Protein AF-A0AAN1EZW8-F1 (afdb_monomer_lite)

pLDDT: mean 95.41, std 4.59, range [67.56, 98.5]

Sequence (125 aa):
MADMDILQALLGSTQSSTSDAKAKIRKLKEAKSKLEPQIEEYETLAHSLTSLKTSTSHSTFKGTRREKFDSNLQEMTSALKSEIAKHHDAIQSINTKIGQLEMQADSMDSQIGQLIEQIAKLATD

Radius of gyration: 27.47 Å; chains: 1; bounding box: 58×15×83 Å

Structure (mmCIF, N/CA/C/O backbone):
data_AF-A0AAN1EZW8-F1
#
_entry.id   AF-A0AAN1EZW8-F1
#
loop_
_atom_site.group_PDB
_atom_site.id
_atom_site.type_symbol
_atom_site.label_atom_id
_atom_site.label_alt_id
_atom_site.label_comp_id
_atom_site.label_asym_id
_atom_site.label_entity_id
_atom_site.label_seq_id
_atom_site.pdbx_PDB_ins_code
_atom_site.Cartn_x
_atom_site.Cartn_y
_atom_site.Cartn_z
_atom_site.occupancy
_atom_site.B_iso_or_equiv
_atom_site.auth_seq_id
_atom_site.auth_comp_id
_atom_site.auth_asym_id
_atom_site.auth_atom_id
_atom_site.pdbx_PDB_model_num
ATOM 1 N N . MET A 1 1 ? 18.609 0.983 -42.970 1.00 67.56 1 MET A N 1
ATOM 2 C CA . MET A 1 1 ? 17.561 1.973 -42.630 1.00 67.56 1 MET A CA 1
ATOM 3 C C . MET A 1 1 ? 16.427 1.329 -41.840 1.00 67.56 1 MET A C 1
ATOM 5 O O . MET A 1 1 ? 16.345 1.638 -40.665 1.00 67.56 1 MET A O 1
ATOM 9 N N . ALA A 1 2 ? 15.670 0.362 -42.383 1.00 79.75 2 ALA A N 1
ATOM 10 C CA . ALA A 1 2 ? 14.544 -0.265 -41.663 1.00 79.75 2 ALA A CA 1
ATOM 11 C C . ALA A 1 2 ? 14.892 -0.842 -40.268 1.00 79.75 2 ALA A C 1
ATOM 13 O O . ALA A 1 2 ? 14.160 -0.598 -39.315 1.00 79.75 2 ALA A O 1
ATOM 14 N N . ASP A 1 3 ? 16.026 -1.536 -40.114 1.00 87.56 3 ASP A N 1
ATOM 15 C CA . ASP A 1 3 ? 16.421 -2.122 -38.818 1.00 87.56 3 ASP A CA 1
ATOM 16 C C . ASP A 1 3 ? 16.779 -1.063 -37.761 1.00 87.56 3 ASP A C 1
ATOM 18 O O . ASP A 1 3 ? 16.478 -1.227 -36.579 1.00 87.56 3 ASP A O 1
ATOM 22 N N . MET A 1 4 ? 17.374 0.057 -38.186 1.00 91.81 4 MET A N 1
ATOM 23 C CA . MET A 1 4 ? 17.700 1.178 -37.301 1.00 91.81 4 MET A CA 1
ATOM 24 C C . MET A 1 4 ? 16.427 1.873 -36.809 1.00 91.81 4 MET A C 1
ATOM 26 O O . MET A 1 4 ? 16.307 2.158 -35.618 1.00 91.81 4 MET A O 1
ATOM 30 N N . ASP A 1 5 ? 15.459 2.079 -37.706 1.00 93.69 5 ASP A N 1
ATOM 31 C CA . ASP A 1 5 ? 14.168 2.689 -37.379 1.00 93.69 5 ASP A CA 1
ATOM 32 C C . ASP A 1 5 ? 13.371 1.811 -36.397 1.00 93.69 5 ASP A C 1
ATOM 34 O O . ASP A 1 5 ? 12.786 2.316 -35.436 1.00 93.69 5 ASP A O 1
ATOM 38 N N . ILE A 1 6 ? 13.399 0.483 -36.581 1.00 95.56 6 ILE A N 1
ATOM 39 C CA . ILE A 1 6 ? 12.761 -0.480 -35.668 1.00 95.56 6 ILE A CA 1
ATOM 40 C C . ILE A 1 6 ? 13.396 -0.415 -34.273 1.00 95.56 6 ILE A C 1
ATOM 42 O O . ILE A 1 6 ? 12.676 -0.346 -33.275 1.00 95.56 6 ILE A O 1
ATOM 46 N N . LEU A 1 7 ? 14.730 -0.411 -34.180 1.00 96.06 7 LEU A N 1
ATOM 47 C CA . LEU A 1 7 ? 15.428 -0.348 -32.891 1.00 96.06 7 LEU A CA 1
ATOM 48 C C . LEU A 1 7 ? 15.191 0.981 -32.164 1.00 96.06 7 LEU A C 1
ATOM 50 O O . LEU A 1 7 ? 14.996 0.982 -30.949 1.00 96.06 7 LEU A O 1
ATOM 54 N N . GLN A 1 8 ? 15.155 2.103 -32.887 1.00 95.88 8 GLN A N 1
ATOM 55 C CA . GLN A 1 8 ? 14.833 3.412 -32.311 1.00 95.88 8 GLN A CA 1
ATOM 56 C C . GLN A 1 8 ? 13.388 3.474 -31.803 1.00 95.88 8 GLN A C 1
ATOM 58 O O . GLN A 1 8 ? 13.143 3.977 -30.703 1.00 95.88 8 GLN A O 1
ATOM 63 N N . ALA A 1 9 ? 12.435 2.922 -32.559 1.00 97.19 9 ALA A N 1
ATOM 64 C CA . ALA A 1 9 ? 11.044 2.826 -32.125 1.00 97.19 9 ALA A CA 1
ATOM 65 C C . ALA A 1 9 ? 10.909 1.963 -30.860 1.00 97.19 9 ALA A C 1
ATOM 67 O O . ALA A 1 9 ? 10.232 2.356 -29.905 1.00 97.19 9 ALA A O 1
ATOM 68 N N . LEU A 1 10 ? 11.601 0.819 -30.819 1.00 97.12 10 LEU A N 1
ATOM 69 C CA . LEU A 1 10 ? 11.615 -0.057 -29.653 1.00 97.12 10 LEU A CA 1
ATOM 70 C C . LEU A 1 10 ? 12.220 0.653 -28.436 1.00 97.12 10 LEU A C 1
ATOM 72 O O . LEU A 1 10 ? 11.591 0.663 -27.380 1.00 97.12 10 LEU A O 1
ATOM 76 N N . LEU A 1 11 ? 13.366 1.324 -28.594 1.00 97.81 11 LEU A N 1
ATOM 77 C CA . LEU A 1 11 ? 14.007 2.116 -27.540 1.00 97.81 11 LEU A CA 1
ATOM 78 C C . LEU A 1 11 ? 13.046 3.159 -26.954 1.00 97.81 11 LEU A C 1
ATOM 80 O O . LEU A 1 11 ? 12.875 3.211 -25.734 1.00 97.81 11 LEU A O 1
ATOM 84 N N . GLY A 1 12 ? 12.374 3.934 -27.808 1.00 98.06 12 GLY A N 1
ATOM 85 C CA . GLY A 1 12 ? 11.399 4.932 -27.367 1.00 98.06 12 GLY A CA 1
ATOM 86 C C . GLY A 1 12 ? 10.223 4.313 -26.604 1.00 98.06 12 GLY A C 1
ATOM 87 O O . GLY A 1 12 ? 9.825 4.814 -25.550 1.00 98.06 12 GLY A O 1
ATOM 88 N N . SER A 1 13 ? 9.697 3.183 -27.085 1.00 97.62 13 SER A N 1
ATOM 89 C CA . SER A 1 13 ? 8.595 2.477 -26.419 1.00 97.62 13 SER A CA 1
ATOM 90 C C . SER A 1 13 ? 8.994 1.898 -25.051 1.00 97.62 13 SER A C 1
ATOM 92 O O . SER A 1 13 ? 8.224 1.994 -24.087 1.00 97.62 13 SER A O 1
ATOM 94 N N . THR A 1 14 ? 10.218 1.372 -24.928 1.00 97.44 14 THR A N 1
ATOM 95 C CA . THR A 1 14 ? 10.760 0.853 -23.667 1.00 97.44 14 THR A CA 1
ATOM 96 C C . THR A 1 14 ? 10.996 1.993 -22.680 1.00 97.44 14 THR A C 1
ATOM 98 O O . THR A 1 14 ? 10.565 1.896 -21.535 1.00 97.44 14 THR A O 1
ATOM 101 N N . GLN A 1 15 ? 11.567 3.119 -23.122 1.00 97.88 15 GLN A N 1
ATOM 102 C CA . GLN A 1 15 ? 11.739 4.319 -22.291 1.00 97.88 15 GLN A CA 1
ATOM 103 C C . GLN A 1 15 ? 10.405 4.855 -21.757 1.00 97.88 15 GLN A C 1
ATOM 105 O O . GLN A 1 15 ? 10.300 5.179 -20.570 1.00 97.88 15 GLN A O 1
ATOM 110 N N . SER A 1 16 ? 9.372 4.905 -22.605 1.00 97.88 16 SER A N 1
ATOM 111 C CA . SER A 1 16 ? 8.025 5.300 -22.183 1.00 97.88 16 SER A CA 1
ATOM 112 C C . SER A 1 16 ? 7.476 4.351 -21.116 1.00 97.88 16 SER A C 1
ATOM 114 O O . SER A 1 16 ? 7.015 4.797 -20.066 1.00 97.88 16 SER A O 1
ATOM 116 N N . SER A 1 17 ? 7.592 3.040 -21.340 1.00 96.81 17 SER A N 1
ATOM 117 C CA . SER A 1 17 ? 7.104 2.018 -20.406 1.00 96.81 17 SER A CA 1
ATOM 118 C C . SER A 1 17 ? 7.822 2.073 -19.051 1.00 96.81 17 SER A C 1
ATOM 120 O O . SER A 1 17 ? 7.178 1.978 -18.002 1.00 96.81 17 SER A O 1
ATOM 122 N N . THR A 1 18 ? 9.141 2.291 -19.050 1.00 97.31 18 THR A N 1
ATOM 123 C CA . THR A 1 18 ? 9.928 2.497 -17.826 1.00 97.31 18 THR A CA 1
ATOM 124 C C . THR A 1 18 ? 9.468 3.741 -17.068 1.00 97.31 18 THR A C 1
ATOM 126 O O . THR A 1 18 ? 9.312 3.705 -15.843 1.00 97.31 18 THR A O 1
ATOM 129 N N . SER A 1 19 ? 9.236 4.850 -17.776 1.00 97.44 19 SER A N 1
ATOM 130 C CA . SER A 1 19 ? 8.740 6.095 -17.178 1.00 97.44 19 SER A CA 1
ATOM 131 C C . SER A 1 19 ? 7.376 5.888 -16.510 1.00 97.44 19 SER A C 1
ATOM 133 O O . SER A 1 19 ? 7.179 6.282 -15.356 1.00 97.44 19 SER A O 1
ATOM 135 N N . ASP A 1 20 ? 6.468 5.171 -17.175 1.00 97.75 20 ASP A N 1
ATOM 136 C CA . ASP A 1 20 ? 5.150 4.834 -16.635 1.00 97.75 20 ASP A CA 1
ATOM 137 C C . ASP A 1 20 ? 5.238 3.959 -15.379 1.00 97.75 20 ASP A C 1
ATOM 139 O O . ASP A 1 20 ? 4.507 4.184 -14.407 1.00 97.75 20 ASP A O 1
ATOM 143 N N . ALA A 1 21 ? 6.139 2.971 -15.363 1.00 97.56 21 ALA A N 1
ATOM 144 C CA . ALA A 1 21 ? 6.393 2.150 -14.181 1.00 97.56 21 ALA A CA 1
ATOM 145 C C . ALA A 1 21 ? 6.888 3.012 -13.006 1.00 97.56 21 ALA A C 1
ATOM 147 O O . ALA A 1 21 ? 6.323 2.949 -11.909 1.00 97.56 21 ALA A O 1
ATOM 148 N N . LYS A 1 22 ? 7.862 3.899 -13.252 1.00 97.19 22 LYS A N 1
ATOM 149 C CA . LYS A 1 22 ? 8.393 4.848 -12.256 1.00 97.19 22 LYS A CA 1
ATOM 150 C C . LYS A 1 22 ? 7.308 5.805 -11.743 1.00 97.19 22 LYS A C 1
ATOM 152 O O . LYS A 1 22 ? 7.236 6.062 -10.540 1.00 97.19 22 LYS A O 1
ATOM 157 N N . ALA A 1 23 ? 6.413 6.282 -12.606 1.00 98.06 23 ALA A N 1
ATOM 158 C CA . ALA A 1 23 ? 5.284 7.125 -12.211 1.00 98.06 23 ALA A CA 1
ATOM 159 C C . ALA A 1 23 ? 4.267 6.376 -11.331 1.00 98.06 23 ALA A C 1
ATOM 161 O O . ALA A 1 23 ? 3.794 6.918 -10.329 1.00 98.06 23 ALA A O 1
ATOM 162 N N . LYS A 1 24 ? 3.954 5.115 -11.658 1.00 98.19 24 LYS A N 1
ATOM 163 C CA . LYS A 1 24 ? 3.086 4.258 -10.831 1.00 98.19 24 LYS A CA 1
ATOM 164 C C . LYS A 1 24 ? 3.696 4.002 -9.453 1.00 98.19 24 LYS A C 1
ATOM 166 O O . LYS A 1 24 ? 2.981 4.110 -8.460 1.00 98.19 24 LYS A O 1
ATOM 171 N N . ILE A 1 25 ? 5.005 3.742 -9.378 1.00 98.44 25 ILE A N 1
ATOM 172 C CA . ILE A 1 25 ? 5.726 3.587 -8.103 1.00 98.44 25 ILE A CA 1
ATOM 173 C C . ILE A 1 25 ? 5.576 4.841 -7.235 1.00 98.44 25 ILE A C 1
ATOM 175 O O . ILE A 1 25 ? 5.269 4.719 -6.051 1.00 98.44 25 ILE A O 1
ATOM 179 N N . ARG A 1 26 ? 5.739 6.044 -7.804 1.00 98.38 26 ARG A N 1
ATOM 180 C CA . ARG A 1 26 ? 5.571 7.306 -7.055 1.00 98.38 26 ARG A CA 1
ATOM 181 C C . ARG A 1 26 ? 4.168 7.436 -6.463 1.00 98.38 26 ARG A C 1
ATOM 183 O O . ARG A 1 26 ? 4.043 7.637 -5.260 1.00 98.38 26 ARG A O 1
ATOM 190 N N . LYS A 1 27 ? 3.126 7.216 -7.271 1.00 98.44 27 LYS A N 1
ATOM 191 C CA . LYS A 1 27 ? 1.727 7.260 -6.806 1.00 98.44 27 LYS A CA 1
ATOM 192 C C . LYS A 1 27 ? 1.448 6.246 -5.693 1.00 98.44 27 LYS A C 1
ATOM 194 O O . LYS A 1 27 ? 0.729 6.552 -4.749 1.00 98.44 27 LYS A O 1
ATOM 199 N N . LEU A 1 28 ? 2.020 5.046 -5.790 1.00 98.31 28 LEU A N 1
ATOM 200 C CA . LEU A 1 28 ? 1.896 4.019 -4.754 1.00 98.31 28 LEU A CA 1
ATOM 201 C C . LEU A 1 28 ? 2.606 4.423 -3.454 1.00 98.31 28 LEU A C 1
ATOM 203 O O . LEU A 1 28 ? 2.040 4.245 -2.378 1.00 98.31 28 LEU A O 1
ATOM 207 N N . LYS A 1 29 ? 3.806 5.013 -3.542 1.00 98.00 29 LYS A N 1
ATOM 208 C CA . LYS A 1 29 ? 4.535 5.546 -2.378 1.00 98.00 29 LYS A CA 1
ATOM 209 C C . LYS A 1 29 ? 3.753 6.678 -1.697 1.00 98.00 29 LYS A C 1
ATOM 211 O O . LYS A 1 29 ? 3.633 6.671 -0.478 1.00 98.00 29 LYS A O 1
ATOM 216 N N . GLU A 1 30 ? 3.144 7.577 -2.471 1.00 97.88 30 GLU A N 1
ATOM 217 C CA . GLU A 1 30 ? 2.261 8.637 -1.954 1.00 97.88 30 GLU A CA 1
ATOM 218 C C . GLU A 1 30 ? 0.976 8.096 -1.311 1.00 97.88 30 GLU A C 1
ATOM 220 O O . GLU A 1 30 ? 0.499 8.634 -0.314 1.00 97.88 30 GLU A O 1
ATOM 225 N N . ALA A 1 31 ? 0.376 7.047 -1.879 1.00 97.06 31 ALA A N 1
ATOM 226 C CA . ALA A 1 31 ? -0.797 6.411 -1.284 1.00 97.06 31 ALA A CA 1
ATOM 227 C C . ALA A 1 31 ? -0.442 5.763 0.061 1.00 97.06 31 ALA A C 1
ATOM 229 O O . ALA A 1 31 ? -1.143 5.972 1.048 1.00 97.06 31 ALA A O 1
ATOM 230 N N . LYS A 1 32 ? 0.685 5.044 0.121 1.00 97.06 32 LYS A N 1
ATOM 231 C CA . LYS A 1 32 ? 1.199 4.449 1.358 1.00 97.06 32 LYS A CA 1
ATOM 232 C C . LYS A 1 32 ? 1.436 5.501 2.444 1.00 97.06 32 LYS A C 1
ATOM 234 O O . LYS A 1 32 ? 0.948 5.322 3.554 1.00 97.06 32 LYS A 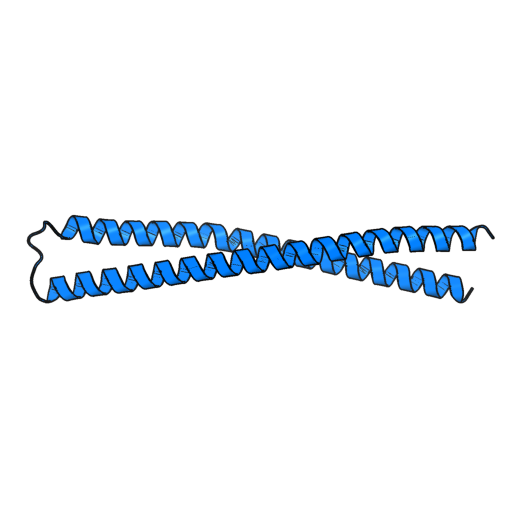O 1
ATOM 239 N N . SER A 1 33 ? 2.094 6.614 2.114 1.00 96.94 33 SER A N 1
ATOM 240 C CA . SER A 1 33 ? 2.382 7.673 3.094 1.00 96.94 33 SER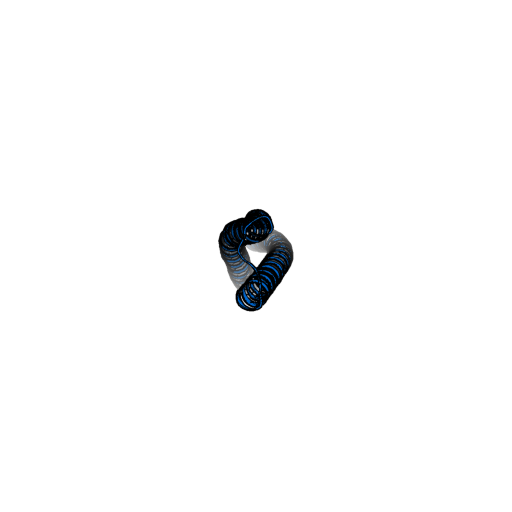 A CA 1
ATOM 241 C C . SER A 1 33 ? 1.127 8.354 3.652 1.00 96.94 33 SER A C 1
ATOM 243 O O . SER A 1 33 ? 1.207 9.042 4.661 1.00 96.94 33 SER A O 1
ATOM 245 N N . LYS A 1 34 ? -0.031 8.209 2.992 1.00 96.56 34 LYS A N 1
ATOM 246 C CA . LYS A 1 34 ? -1.327 8.694 3.496 1.00 96.56 34 LYS A CA 1
ATOM 247 C C . LYS A 1 34 ? -2.030 7.681 4.400 1.00 96.56 34 LYS A C 1
ATOM 249 O O . LYS A 1 34 ? -2.787 8.099 5.265 1.00 96.56 34 LYS A O 1
ATOM 254 N N . LEU A 1 35 ? -1.790 6.383 4.208 1.00 95.12 35 LEU A N 1
ATOM 255 C CA . LEU A 1 35 ? -2.384 5.321 5.028 1.00 95.12 35 LEU A CA 1
ATOM 256 C C . LEU A 1 35 ? -1.699 5.194 6.392 1.00 95.12 35 LEU A C 1
ATOM 258 O O . LEU A 1 35 ? -2.367 4.939 7.386 1.00 95.12 35 LEU A O 1
ATOM 262 N N . GLU A 1 36 ? -0.380 5.389 6.450 1.00 93.38 36 GLU A N 1
ATOM 263 C CA . GLU A 1 36 ? 0.403 5.306 7.692 1.00 93.38 36 GLU A CA 1
ATOM 264 C C . GLU A 1 36 ? -0.130 6.214 8.824 1.00 93.38 36 GLU A C 1
ATOM 266 O O . GLU A 1 36 ? -0.405 5.685 9.901 1.00 93.38 36 GLU A O 1
ATOM 271 N N . PRO A 1 37 ? -0.378 7.525 8.620 1.00 96.19 37 PRO A N 1
ATOM 272 C CA . PRO A 1 37 ? -0.935 8.371 9.680 1.00 96.19 37 PRO A CA 1
ATOM 273 C C . PRO A 1 37 ? -2.383 8.009 10.047 1.00 96.19 37 PRO A C 1
ATOM 275 O O . PRO A 1 37 ? -2.778 8.154 11.198 1.00 96.19 37 PRO A O 1
ATOM 278 N N . GLN A 1 38 ? -3.179 7.492 9.103 1.00 96.25 38 GLN A N 1
ATOM 279 C CA . GLN A 1 38 ? -4.550 7.052 9.398 1.00 96.25 38 GLN A CA 1
ATOM 280 C C . GLN A 1 38 ? -4.570 5.855 10.358 1.00 96.25 38 GLN A C 1
ATOM 282 O O . GLN A 1 38 ? -5.433 5.778 11.231 1.00 96.25 38 GLN A O 1
ATOM 287 N N . ILE A 1 39 ? -3.601 4.940 10.233 1.00 96.50 39 ILE A N 1
ATOM 288 C CA . ILE A 1 39 ? -3.428 3.836 11.186 1.00 96.50 39 ILE A CA 1
ATOM 289 C C . ILE A 1 39 ? -3.141 4.386 12.586 1.00 96.50 39 ILE A C 1
ATOM 291 O O . ILE A 1 39 ? -3.819 3.995 13.534 1.00 96.50 39 ILE A O 1
ATOM 295 N N . GLU A 1 40 ? -2.199 5.324 12.711 1.00 96.12 40 GLU A N 1
ATOM 296 C CA . GLU A 1 40 ? -1.827 5.932 13.997 1.00 96.12 40 GLU A CA 1
ATOM 297 C C . GLU A 1 40 ? -3.020 6.639 14.672 1.00 96.12 40 GLU A C 1
ATOM 299 O O . GLU A 1 40 ? -3.254 6.490 15.879 1.00 96.12 40 GLU A O 1
ATOM 304 N N . GLU A 1 41 ? -3.832 7.358 13.892 1.00 96.62 41 GLU A N 1
ATOM 305 C CA . GLU A 1 41 ? -5.065 7.987 14.375 1.00 96.62 41 GLU A CA 1
ATOM 306 C C . GLU A 1 41 ? -6.065 6.949 14.913 1.00 96.62 41 GLU A C 1
ATOM 308 O O . GLU A 1 41 ? -6.626 7.119 16.004 1.00 96.62 41 GLU A O 1
ATOM 313 N N . TYR A 1 42 ? -6.276 5.845 14.189 1.00 97.12 42 TYR A N 1
ATOM 314 C CA . TYR A 1 42 ? -7.181 4.780 14.623 1.00 97.12 42 TYR A CA 1
ATOM 315 C C . TYR A 1 42 ? -6.670 4.025 15.852 1.00 97.12 42 TYR A C 1
ATOM 317 O O . TYR A 1 42 ? -7.470 3.687 16.730 1.00 97.12 42 TYR A O 1
ATOM 325 N N . GLU A 1 43 ? -5.363 3.788 15.959 1.00 95.56 43 GLU A N 1
ATOM 326 C CA . GLU A 1 43 ? -4.744 3.180 17.140 1.00 95.56 43 GLU A CA 1
ATOM 327 C C . GLU A 1 43 ? -4.931 4.065 18.377 1.00 95.56 43 GLU A C 1
ATOM 329 O O . GLU A 1 43 ? -5.388 3.592 19.426 1.00 95.56 43 GLU A O 1
ATOM 334 N N . THR A 1 44 ? -4.685 5.369 18.225 1.00 97.06 44 THR A N 1
ATOM 335 C CA . THR A 1 44 ? -4.890 6.375 19.276 1.00 97.06 44 THR A CA 1
ATOM 336 C C . THR A 1 44 ? -6.347 6.418 19.736 1.00 97.06 44 THR A C 1
ATOM 338 O O . THR A 1 44 ? -6.638 6.442 20.941 1.00 97.06 44 THR A O 1
ATOM 341 N N . LEU A 1 45 ? -7.292 6.377 18.794 1.00 96.88 45 LEU A N 1
ATOM 342 C CA . LEU A 1 45 ? -8.715 6.349 19.113 1.00 96.88 45 LEU A CA 1
ATOM 343 C C . LEU A 1 45 ? -9.103 5.051 19.837 1.00 96.88 45 LEU A C 1
ATOM 345 O O . LEU A 1 45 ? -9.788 5.101 20.861 1.00 96.88 45 LEU A O 1
ATOM 349 N N . ALA A 1 46 ? -8.626 3.893 19.376 1.00 95.56 46 ALA A N 1
ATOM 350 C CA . ALA A 1 46 ? -8.891 2.607 20.021 1.00 95.56 46 ALA A CA 1
ATOM 351 C C . ALA A 1 46 ? -8.340 2.552 21.461 1.00 95.56 46 ALA A C 1
ATOM 353 O O . ALA A 1 46 ? -8.998 2.027 22.370 1.00 95.56 46 ALA A O 1
ATOM 354 N N . HIS A 1 47 ? -7.159 3.129 21.698 1.00 95.38 47 HIS A N 1
ATOM 355 C CA . HIS A 1 47 ? -6.584 3.282 23.039 1.00 95.38 47 HIS A CA 1
ATOM 356 C C . HIS A 1 47 ? -7.416 4.215 23.923 1.00 95.38 47 HIS A C 1
ATOM 358 O O . HIS A 1 47 ? -7.673 3.899 25.090 1.00 95.38 47 HIS A O 1
ATOM 364 N N . SER A 1 48 ? -7.902 5.324 23.365 1.00 96.94 48 SER A N 1
ATOM 365 C CA . SER A 1 48 ? -8.763 6.275 24.075 1.00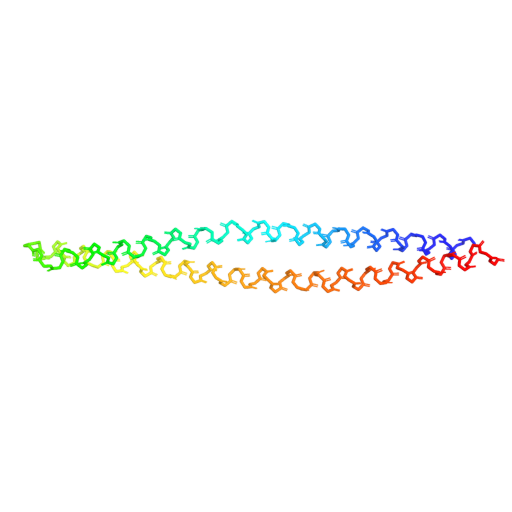 96.94 48 SER A CA 1
ATOM 366 C C . SER A 1 48 ? -10.088 5.633 24.503 1.00 96.94 48 SER A C 1
ATOM 368 O O . SER A 1 48 ? -10.492 5.762 25.660 1.00 96.94 48 SER A O 1
ATOM 370 N N . LEU A 1 49 ? -10.730 4.861 23.618 1.00 95.62 49 LEU A N 1
ATOM 371 C CA . LEU A 1 49 ? -11.960 4.122 23.935 1.00 95.62 49 LEU A CA 1
ATOM 372 C C . LEU A 1 49 ? -11.733 3.061 25.021 1.00 95.62 49 LEU A C 1
ATOM 374 O O . LEU A 1 49 ? -12.538 2.930 25.946 1.00 95.62 49 LEU A O 1
ATOM 378 N N . THR A 1 50 ? -10.614 2.336 24.950 1.00 92.12 50 THR A N 1
ATOM 379 C CA . THR A 1 50 ? -10.236 1.343 25.970 1.00 92.12 50 THR A CA 1
ATOM 380 C C . THR A 1 50 ? -10.007 2.007 27.329 1.00 92.12 50 THR A C 1
ATOM 382 O O . THR A 1 50 ? -10.485 1.522 28.356 1.00 92.12 50 THR A O 1
ATOM 385 N N . SER A 1 51 ? -9.336 3.158 27.340 1.00 93.69 51 SER A N 1
ATOM 386 C CA . SER A 1 51 ? -9.080 3.935 28.556 1.00 93.69 51 SER A CA 1
ATOM 387 C C . SER A 1 51 ? -10.374 4.467 29.173 1.00 93.69 51 SER A C 1
ATOM 389 O O . SER A 1 51 ? -10.561 4.373 30.386 1.00 93.69 51 SER A O 1
ATOM 391 N N . LEU A 1 52 ? -11.310 4.947 28.346 1.00 93.31 52 LEU A N 1
ATOM 392 C CA . LEU A 1 52 ? -12.636 5.388 28.783 1.00 93.31 52 LEU A CA 1
ATOM 393 C C . LEU A 1 52 ? -13.459 4.240 29.390 1.00 93.31 52 LEU A C 1
ATOM 395 O O . LEU A 1 52 ? -14.114 4.411 30.422 1.00 93.31 52 LEU A O 1
ATOM 399 N N . LYS A 1 53 ? -13.413 3.047 28.785 1.00 90.44 53 LYS A N 1
ATOM 400 C CA . LYS A 1 53 ? -14.066 1.852 29.342 1.00 90.44 53 LYS A CA 1
ATOM 401 C C . LYS A 1 53 ? -13.525 1.535 30.739 1.00 90.44 53 LYS A C 1
ATOM 403 O O . LYS A 1 53 ? -14.303 1.335 31.674 1.00 90.44 53 LYS A O 1
ATOM 408 N N . THR A 1 54 ? -12.203 1.557 30.894 1.00 89.88 54 THR A N 1
ATOM 409 C CA . THR A 1 54 ? -11.526 1.287 32.169 1.00 89.88 54 THR A CA 1
ATOM 410 C C . THR A 1 54 ? -11.844 2.343 33.225 1.00 89.88 54 THR A C 1
ATOM 412 O O . THR A 1 54 ? -12.258 1.984 34.326 1.00 89.88 54 THR A O 1
ATOM 415 N N . SER A 1 55 ? -11.737 3.637 32.905 1.00 91.06 55 SER A N 1
ATOM 416 C CA . SER A 1 55 ? -11.977 4.720 33.873 1.00 91.06 55 SER A CA 1
ATOM 417 C C . SER A 1 55 ? -13.414 4.728 34.388 1.00 91.06 55 SER A C 1
ATOM 419 O O . SER A 1 55 ? -13.673 4.941 35.572 1.00 91.06 55 SER A O 1
ATOM 421 N N . THR A 1 56 ? -14.369 4.419 33.514 1.00 89.25 56 THR A N 1
ATOM 422 C CA . THR A 1 56 ? -15.777 4.369 33.894 1.00 89.25 56 THR A CA 1
ATOM 423 C C . THR A 1 56 ? -16.118 3.103 34.683 1.00 89.25 56 THR A C 1
ATOM 425 O O . THR A 1 56 ? -17.112 3.118 35.411 1.00 89.25 56 THR A O 1
ATOM 428 N N . SER A 1 57 ? -15.356 2.008 34.578 1.00 86.19 57 SER A N 1
ATOM 429 C CA . SER A 1 57 ? -15.683 0.720 35.223 1.00 86.19 57 SER A CA 1
ATOM 430 C C . SER A 1 57 ? -15.814 0.813 36.755 1.00 86.19 57 SER A C 1
ATOM 432 O O . SER A 1 57 ? -16.695 0.175 37.343 1.00 86.19 57 SER A O 1
ATOM 434 N N . HIS A 1 58 ? -15.036 1.697 37.386 1.00 85.56 58 HIS A N 1
ATOM 435 C CA . HIS A 1 58 ? -15.039 1.942 38.834 1.00 85.56 58 HIS A CA 1
ATOM 436 C C . HIS A 1 58 ? -16.042 3.013 39.301 1.00 85.56 58 HIS A C 1
ATOM 438 O O . HIS A 1 58 ? -16.136 3.290 40.493 1.00 85.56 58 HIS A O 1
ATOM 444 N N . SER A 1 59 ? -16.807 3.617 38.389 1.00 89.31 59 SER A N 1
ATOM 445 C CA . SER A 1 59 ? -17.780 4.664 38.730 1.00 89.31 59 SER A CA 1
ATOM 446 C C . SER A 1 59 ? -19.114 4.107 39.252 1.00 89.31 59 SER A C 1
ATOM 448 O O . SER A 1 59 ? -19.398 2.910 39.150 1.00 89.31 59 SER A O 1
ATOM 450 N N . THR A 1 60 ? -19.982 4.997 39.744 1.00 92.94 60 THR A N 1
ATOM 451 C CA . THR A 1 60 ? -21.380 4.701 40.114 1.00 92.94 60 THR A CA 1
ATOM 452 C C . THR A 1 60 ? -22.305 4.507 38.904 1.00 92.94 60 THR A C 1
ATOM 454 O O . THR A 1 60 ? -23.476 4.169 39.069 1.00 92.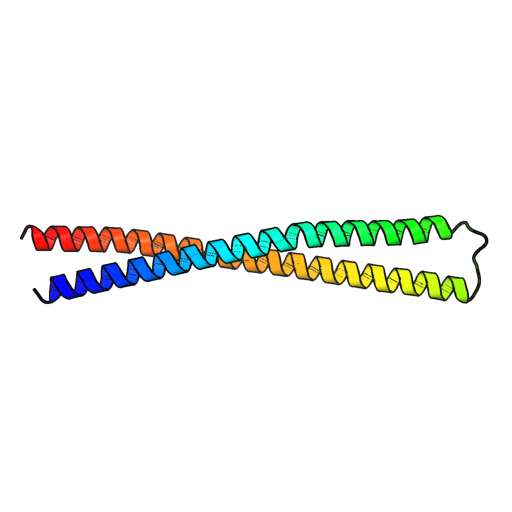94 60 THR A O 1
ATOM 457 N N . PHE A 1 61 ? -21.802 4.678 37.676 1.00 93.31 61 PHE A N 1
ATOM 458 C CA . PHE A 1 61 ? -22.560 4.450 36.448 1.00 93.31 61 PHE A CA 1
ATOM 459 C C . PHE A 1 61 ? -22.769 2.947 36.203 1.00 93.31 61 PHE A C 1
ATOM 461 O O . PHE A 1 61 ? -21.835 2.238 35.813 1.00 93.31 61 PHE A O 1
ATOM 468 N N . LYS A 1 62 ? -23.996 2.463 36.445 1.00 92.69 62 LYS A N 1
ATOM 469 C CA . LYS A 1 62 ? -24.393 1.041 36.416 1.00 92.69 62 LYS A CA 1
ATOM 470 C C . LYS A 1 62 ? -25.761 0.828 35.738 1.00 92.69 62 LYS A C 1
ATOM 472 O O . LYS A 1 62 ? -26.429 1.783 35.342 1.00 92.69 62 LYS A O 1
ATOM 477 N N . GLY A 1 63 ? -26.169 -0.438 35.616 1.00 94.88 63 GLY A N 1
ATOM 478 C CA . GLY A 1 63 ? -27.458 -0.866 35.060 1.00 94.88 63 GLY A CA 1
ATOM 479 C C . GLY A 1 63 ? -27.484 -0.952 33.532 1.00 94.88 63 GLY A C 1
ATOM 480 O O . GLY A 1 63 ? -26.459 -0.850 32.865 1.00 94.88 63 GLY A O 1
ATOM 481 N N . THR A 1 64 ? -28.675 -1.080 32.953 1.00 96.81 64 THR A N 1
ATOM 482 C CA . THR A 1 64 ? -28.857 -1.340 31.509 1.00 96.81 64 THR A CA 1
ATOM 483 C C . THR A 1 64 ? -28.270 -0.258 30.598 1.00 96.81 64 THR A C 1
ATOM 485 O O . THR A 1 64 ? -27.790 -0.547 29.503 1.00 96.81 64 THR A O 1
ATOM 488 N N . ARG A 1 65 ? -28.262 1.009 31.037 1.00 94.31 65 ARG A N 1
ATOM 489 C CA . ARG A 1 65 ? -27.589 2.097 30.302 1.00 94.31 65 ARG A CA 1
ATOM 490 C C . ARG A 1 65 ? -26.076 1.899 30.257 1.00 94.31 65 ARG A C 1
ATOM 492 O O . ARG A 1 65 ? -25.462 2.198 29.237 1.00 94.31 65 ARG A O 1
ATOM 499 N N . ARG A 1 66 ? -25.491 1.385 31.342 1.00 94.12 66 ARG A N 1
ATOM 500 C CA . ARG A 1 66 ? -24.068 1.059 31.409 1.00 94.12 66 ARG A CA 1
ATOM 501 C C . ARG A 1 66 ? -23.720 -0.115 30.499 1.00 94.12 66 ARG A C 1
ATOM 503 O O . ARG A 1 66 ? -22.767 -0.016 29.741 1.00 94.12 66 ARG A O 1
ATOM 510 N N . GLU A 1 67 ? -24.513 -1.177 30.525 1.00 94.25 67 GLU A N 1
ATOM 511 C CA . GLU A 1 67 ? -24.305 -2.348 29.662 1.00 94.25 67 GLU A CA 1
ATOM 512 C C . GLU A 1 67 ? -24.310 -1.963 28.176 1.00 94.25 67 GLU A C 1
ATOM 514 O O . GLU A 1 67 ? -23.403 -2.333 27.434 1.00 94.25 67 GLU A O 1
ATOM 519 N N . LYS A 1 68 ? -25.275 -1.132 27.752 1.00 95.94 68 LYS A N 1
ATOM 520 C CA . LYS A 1 68 ? -25.320 -0.598 26.380 1.00 95.94 68 LYS A CA 1
ATOM 521 C C . LYS A 1 68 ? -24.097 0.253 26.043 1.00 95.94 68 LYS A C 1
ATOM 523 O O . LYS A 1 68 ? -23.559 0.137 24.949 1.00 95.94 68 LYS A O 1
ATOM 528 N N . PHE A 1 69 ? -23.653 1.096 26.972 1.00 94.81 69 PHE A N 1
ATOM 529 C CA . PHE A 1 69 ? -22.439 1.891 26.793 1.00 94.81 69 PHE A CA 1
ATOM 530 C C . PHE A 1 69 ? -21.200 1.004 26.594 1.00 94.81 69 PHE A C 1
ATOM 532 O O . PHE A 1 69 ? -20.451 1.216 25.643 1.00 94.81 69 PHE A O 1
ATOM 539 N N . ASP A 1 70 ? -21.009 -0.016 27.437 1.00 93.94 70 ASP A N 1
ATOM 540 C CA . ASP A 1 70 ? -19.871 -0.935 27.325 1.00 93.94 70 ASP A CA 1
ATOM 541 C C . ASP A 1 70 ? -19.916 -1.762 26.028 1.00 93.94 70 ASP A C 1
ATOM 543 O O . ASP A 1 70 ? -18.861 -1.986 25.425 1.00 93.94 70 ASP A O 1
ATOM 547 N N . SER A 1 71 ? -21.113 -2.179 25.586 1.00 95.38 71 SER A N 1
ATOM 548 C CA . SER A 1 71 ? -21.320 -2.861 24.297 1.00 95.38 71 SER A CA 1
ATOM 549 C C . SER A 1 71 ? -20.918 -1.963 23.132 1.00 95.38 71 SER A C 1
ATOM 551 O O . SER A 1 71 ? -20.074 -2.347 22.326 1.00 95.38 71 SER A O 1
ATOM 553 N N . ASN A 1 72 ? -21.423 -0.726 23.098 1.00 96.12 72 ASN A N 1
ATOM 554 C CA . ASN A 1 72 ? -21.101 0.234 22.042 1.00 96.12 72 ASN A CA 1
ATOM 555 C C . ASN A 1 72 ? -19.593 0.522 21.977 1.00 96.12 72 ASN A C 1
ATOM 557 O O . ASN A 1 72 ? -19.015 0.544 20.893 1.00 96.12 72 ASN A O 1
ATOM 561 N N . LEU A 1 73 ? -18.924 0.699 23.125 1.00 96.00 73 LEU A N 1
ATOM 562 C CA . LEU A 1 73 ? -17.469 0.894 23.158 1.00 96.00 73 LEU A CA 1
ATOM 563 C C . LEU A 1 73 ? -16.707 -0.317 22.610 1.00 96.00 73 LEU A C 1
ATOM 565 O O . LEU A 1 73 ? -15.698 -0.156 21.917 1.00 96.00 73 LEU A O 1
ATOM 569 N N . GLN A 1 74 ? -17.165 -1.529 22.929 1.00 94.38 74 GLN A N 1
ATOM 570 C CA . GLN A 1 74 ? -16.562 -2.761 22.432 1.00 94.38 74 GLN A CA 1
ATOM 571 C C . GLN A 1 74 ? -16.755 -2.921 20.920 1.00 94.38 74 GLN A C 1
ATOM 573 O O . GLN A 1 74 ? -15.801 -3.285 20.229 1.00 94.38 74 GLN A O 1
ATOM 578 N N . GLU A 1 75 ? -17.943 -2.614 20.405 1.00 96.88 75 GLU A N 1
ATOM 579 C CA . GLU A 1 75 ? -18.238 -2.615 18.970 1.00 96.88 75 GLU A CA 1
ATOM 580 C C . GLU A 1 75 ? -17.364 -1.601 18.226 1.00 96.88 75 GLU A C 1
ATOM 582 O O . GLU A 1 75 ? -16.677 -1.971 17.275 1.00 96.88 75 GLU A O 1
ATOM 587 N N . MET A 1 76 ? -17.289 -0.357 18.713 1.00 97.06 76 MET A N 1
ATOM 588 C CA . MET A 1 76 ? -16.442 0.690 18.125 1.00 97.06 76 MET A CA 1
ATOM 589 C C . MET A 1 76 ? -14.960 0.301 18.128 1.00 97.06 76 MET A C 1
ATOM 591 O O . MET A 1 76 ? -14.275 0.445 17.118 1.00 97.06 76 MET A O 1
ATOM 595 N N . THR A 1 77 ? -14.461 -0.242 19.241 1.00 95.75 77 THR A N 1
ATOM 596 C CA . THR A 1 77 ? -13.063 -0.688 19.348 1.00 95.75 77 THR A CA 1
ATOM 597 C C . THR A 1 77 ? -12.771 -1.841 18.386 1.00 95.75 77 THR A C 1
ATOM 599 O O . THR A 1 77 ? -11.706 -1.884 17.773 1.00 95.75 77 THR A O 1
ATOM 602 N N . SER A 1 78 ? -13.711 -2.776 18.229 1.00 96.19 78 SER A N 1
ATOM 603 C CA . SER A 1 78 ? -13.571 -3.904 17.301 1.00 96.19 78 SER A CA 1
ATOM 604 C C . SER A 1 78 ? -13.588 -3.437 15.844 1.00 96.19 78 SER A C 1
ATOM 606 O O . SER A 1 78 ? -12.775 -3.902 15.047 1.00 96.19 78 SER A O 1
ATOM 608 N N . ALA A 1 79 ? -14.453 -2.475 15.512 1.00 97.12 79 ALA A N 1
ATOM 609 C CA . ALA A 1 79 ? -14.506 -1.862 14.189 1.00 97.12 79 ALA A CA 1
ATOM 610 C C . ALA A 1 79 ? -13.192 -1.144 13.841 1.00 97.12 79 ALA A C 1
ATOM 612 O O . ALA A 1 79 ? -12.644 -1.377 12.767 1.00 97.12 79 ALA A O 1
ATOM 613 N N . LEU A 1 80 ? -12.634 -0.356 14.769 1.00 97.38 80 LEU A N 1
ATOM 614 C CA . LEU A 1 80 ? -11.342 0.312 14.569 1.00 97.38 80 LEU A CA 1
ATOM 615 C C . LEU A 1 80 ? -10.204 -0.685 14.351 1.00 97.38 80 LEU A C 1
ATOM 617 O O . LEU A 1 80 ? -9.431 -0.529 13.413 1.00 97.38 80 LEU A O 1
ATOM 621 N N . LYS A 1 81 ? -10.129 -1.750 15.159 1.00 95.81 81 LYS A N 1
ATOM 622 C CA . LYS A 1 81 ? -9.127 -2.813 14.972 1.00 95.81 81 LYS A CA 1
ATOM 623 C C . LYS A 1 81 ? -9.250 -3.494 13.611 1.00 95.81 81 LYS A C 1
ATOM 625 O O . LYS A 1 81 ? -8.237 -3.791 12.987 1.00 95.81 81 LYS A O 1
ATOM 630 N N . SER A 1 82 ? -10.478 -3.733 13.148 1.00 97.62 82 SER A N 1
ATOM 631 C CA . SER A 1 82 ? -10.705 -4.278 11.810 1.00 97.62 82 SER A CA 1
ATOM 632 C C . SER A 1 82 ? -10.228 -3.317 10.722 1.00 97.62 82 SER A C 1
ATOM 634 O O . SER A 1 82 ? -9.644 -3.769 9.742 1.00 97.62 82 SER A O 1
ATOM 636 N N . GLU A 1 83 ? -10.449 -2.014 10.885 1.00 97.31 83 GLU A N 1
ATOM 637 C CA . GLU A 1 83 ? -10.038 -1.022 9.895 1.00 97.31 83 GLU A CA 1
ATOM 638 C C . GLU A 1 83 ? -8.516 -0.842 9.848 1.00 97.31 83 GLU A C 1
ATOM 640 O O . GLU A 1 83 ? -7.941 -0.829 8.760 1.00 97.31 83 GLU A O 1
ATOM 645 N N . ILE A 1 84 ? -7.855 -0.832 11.010 1.00 97.12 84 ILE A N 1
ATOM 646 C CA . ILE A 1 84 ? -6.389 -0.865 11.133 1.00 97.12 84 ILE A CA 1
ATOM 647 C C . ILE A 1 84 ? -5.813 -2.076 10.389 1.00 97.12 84 ILE A C 1
ATOM 649 O O . ILE A 1 84 ? -4.889 -1.929 9.589 1.00 97.12 84 ILE A O 1
ATOM 653 N N . ALA A 1 85 ? -6.387 -3.268 10.592 1.00 97.75 85 ALA A N 1
ATOM 654 C CA . ALA A 1 85 ? -5.938 -4.479 9.906 1.00 97.75 85 ALA A CA 1
ATOM 655 C C . ALA A 1 85 ? -6.046 -4.352 8.376 1.00 97.75 85 ALA A C 1
ATOM 657 O O . ALA A 1 85 ? -5.082 -4.635 7.669 1.00 97.75 85 ALA A O 1
ATOM 658 N N . LYS A 1 86 ? -7.168 -3.829 7.857 1.00 97.44 86 LYS A N 1
ATOM 659 C CA . LYS A 1 86 ? -7.326 -3.584 6.412 1.00 97.44 86 LYS A CA 1
ATOM 660 C C . LYS A 1 86 ? -6.303 -2.587 5.869 1.00 97.44 86 LYS A C 1
ATOM 662 O O . LYS A 1 86 ? -5.820 -2.763 4.753 1.00 97.44 86 LYS A O 1
ATOM 667 N N . HIS A 1 87 ? -5.976 -1.541 6.630 1.00 97.44 87 HIS A N 1
ATOM 668 C CA . HIS A 1 87 ? -4.965 -0.566 6.220 1.00 97.44 87 HIS A CA 1
ATOM 669 C C . HIS A 1 87 ? -3.569 -1.201 6.174 1.00 97.44 87 HIS A C 1
ATOM 671 O O . HIS A 1 87 ? -2.832 -0.975 5.213 1.00 97.44 87 HIS A O 1
ATOM 677 N N . HIS A 1 88 ? -3.222 -2.056 7.141 1.00 97.75 88 HIS A N 1
ATOM 678 C CA . HIS A 1 88 ? -1.984 -2.838 7.089 1.00 97.75 88 HIS A CA 1
ATOM 679 C C . HIS A 1 88 ? -1.930 -3.773 5.875 1.00 97.75 88 HIS A C 1
ATOM 681 O O . HIS A 1 88 ? -0.924 -3.772 5.160 1.00 97.75 88 HIS A O 1
ATOM 687 N N . ASP A 1 89 ? -3.012 -4.500 5.585 1.00 98.06 89 ASP A N 1
ATOM 688 C CA . ASP A 1 89 ? -3.104 -5.368 4.403 1.00 98.06 89 ASP A CA 1
ATOM 689 C C . ASP A 1 89 ? -2.938 -4.562 3.103 1.00 98.06 89 ASP A C 1
ATOM 691 O O . ASP A 1 89 ? -2.220 -4.968 2.181 1.00 98.06 89 ASP A O 1
ATOM 695 N N . ALA A 1 90 ? -3.550 -3.375 3.033 1.00 97.62 90 ALA A N 1
ATOM 696 C CA . ALA A 1 90 ? -3.404 -2.463 1.903 1.00 97.62 90 ALA A CA 1
ATOM 697 C C . ALA A 1 90 ? -1.952 -1.986 1.740 1.00 97.62 90 ALA A C 1
ATOM 699 O O . ALA A 1 90 ? -1.421 -2.019 0.627 1.00 97.62 90 ALA A O 1
ATOM 700 N N . ILE A 1 91 ? -1.278 -1.604 2.830 1.00 98.06 91 ILE A N 1
ATOM 701 C CA . ILE A 1 91 ? 0.143 -1.224 2.811 1.00 98.06 91 ILE A CA 1
ATOM 702 C C . ILE A 1 91 ? 1.014 -2.391 2.335 1.00 98.06 91 ILE A C 1
ATOM 704 O O . ILE A 1 91 ? 1.913 -2.186 1.515 1.00 98.06 91 ILE A O 1
ATOM 708 N N . GLN A 1 92 ? 0.755 -3.614 2.802 1.00 98.19 92 GLN A N 1
ATOM 709 C CA . GLN A 1 92 ? 1.495 -4.797 2.364 1.00 98.19 92 GLN A CA 1
ATOM 710 C C . GLN A 1 92 ? 1.320 -5.038 0.859 1.00 98.19 92 GLN A C 1
ATOM 712 O O . GLN A 1 92 ? 2.311 -5.203 0.147 1.00 98.19 92 GLN A O 1
ATOM 717 N N . SER A 1 93 ? 0.083 -4.977 0.361 1.00 98.31 93 SER A N 1
ATOM 718 C CA . SER A 1 93 ? -0.224 -5.099 -1.068 1.00 98.31 93 SER A CA 1
ATOM 719 C C . SER A 1 93 ? 0.480 -4.022 -1.905 1.00 98.31 93 SER A C 1
ATOM 721 O O . SER A 1 93 ? 1.102 -4.321 -2.930 1.00 98.31 93 SER A O 1
ATOM 723 N N . ILE A 1 94 ? 0.473 -2.770 -1.429 1.00 98.38 94 ILE A N 1
ATOM 724 C CA . ILE A 1 94 ? 1.195 -1.659 -2.059 1.00 98.38 94 ILE A CA 1
ATOM 725 C C . ILE A 1 94 ? 2.702 -1.940 -2.110 1.00 98.38 94 ILE A C 1
ATOM 727 O O . ILE A 1 94 ? 3.305 -1.781 -3.172 1.00 98.38 94 ILE A O 1
ATOM 731 N N . ASN A 1 95 ? 3.313 -2.391 -1.010 1.00 98.25 95 ASN A N 1
ATOM 732 C CA . ASN A 1 95 ? 4.743 -2.716 -0.968 1.00 98.25 95 ASN A CA 1
ATOM 733 C C . ASN A 1 95 ? 5.099 -3.821 -1.974 1.00 98.25 95 ASN A C 1
ATOM 735 O O . ASN A 1 95 ? 6.063 -3.679 -2.726 1.00 98.25 95 ASN A O 1
ATOM 739 N N . THR A 1 96 ? 4.300 -4.891 -2.045 1.00 98.50 96 THR A N 1
ATOM 740 C CA . THR A 1 96 ? 4.489 -5.952 -3.045 1.00 98.50 96 THR A CA 1
ATOM 741 C C . THR A 1 96 ? 4.416 -5.393 -4.462 1.00 98.50 96 THR A C 1
ATOM 743 O O . THR A 1 96 ? 5.258 -5.721 -5.302 1.00 98.50 96 THR A O 1
ATOM 746 N N . LYS A 1 97 ? 3.444 -4.517 -4.742 1.00 98.38 97 LYS A N 1
ATOM 747 C CA . LYS A 1 97 ? 3.293 -3.937 -6.078 1.00 98.38 97 LYS A CA 1
ATOM 748 C C . LYS A 1 97 ? 4.439 -2.997 -6.447 1.00 98.38 97 LYS A C 1
ATOM 750 O O . LYS A 1 97 ? 4.864 -3.005 -7.602 1.00 98.38 97 LYS A O 1
ATOM 755 N N . ILE A 1 98 ? 4.943 -2.222 -5.487 1.00 98.50 98 ILE A N 1
ATOM 756 C CA . ILE A 1 98 ? 6.140 -1.391 -5.658 1.00 98.50 98 ILE A CA 1
ATOM 757 C C . ILE A 1 98 ? 7.327 -2.273 -6.044 1.00 98.50 98 ILE A C 1
ATOM 759 O O . ILE A 1 98 ? 7.914 -2.027 -7.091 1.00 98.50 98 ILE A O 1
ATOM 763 N N . GLY A 1 99 ? 7.611 -3.338 -5.287 1.00 98.19 99 GLY A N 1
ATOM 764 C CA . GLY A 1 99 ? 8.743 -4.224 -5.583 1.00 98.19 99 GLY A CA 1
ATOM 765 C C . GLY A 1 99 ? 8.656 -4.874 -6.969 1.00 98.19 99 GLY A C 1
ATOM 766 O O . GLY A 1 99 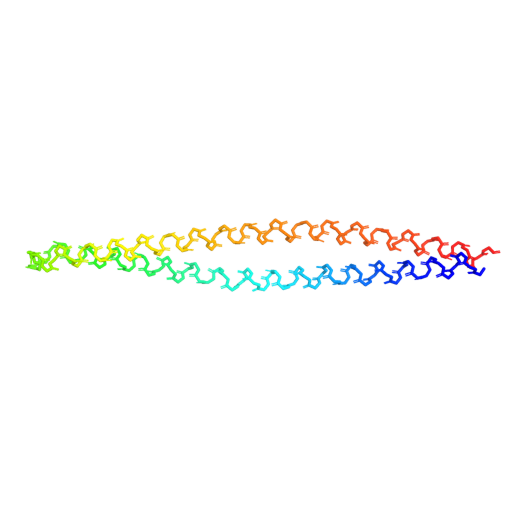? 9.646 -4.937 -7.692 1.00 98.19 99 GLY A O 1
ATOM 767 N N . GLN A 1 100 ? 7.459 -5.295 -7.395 1.00 98.44 100 GLN A N 1
ATOM 768 C CA . GLN A 1 100 ? 7.242 -5.813 -8.754 1.00 98.44 100 GLN A CA 1
ATOM 769 C C . GLN A 1 100 ? 7.537 -4.771 -9.841 1.00 98.44 100 GLN A C 1
ATOM 771 O O . GLN A 1 100 ? 8.155 -5.096 -10.852 1.00 98.44 100 GLN A O 1
ATOM 776 N N . LEU A 1 101 ? 7.076 -3.532 -9.651 1.00 98.44 101 LEU A N 1
ATOM 777 C CA . LEU A 1 101 ? 7.303 -2.451 -10.609 1.00 98.44 101 LEU A CA 1
ATOM 778 C C . LEU A 1 101 ? 8.765 -1.994 -10.624 1.00 98.44 101 LEU A C 1
ATOM 780 O O . LEU A 1 101 ? 9.250 -1.619 -11.686 1.00 98.44 101 LEU A O 1
ATOM 784 N N . GLU A 1 102 ? 9.455 -2.026 -9.482 1.00 98.06 102 GLU A N 1
ATOM 785 C CA . GLU A 1 102 ? 10.886 -1.714 -9.383 1.00 98.06 102 GLU A CA 1
ATOM 786 C C . GLU A 1 102 ? 11.703 -2.748 -10.174 1.00 98.06 102 GLU A C 1
ATOM 788 O O . GLU A 1 102 ? 12.423 -2.363 -11.090 1.00 98.06 102 GLU A O 1
ATOM 793 N N . MET A 1 103 ? 11.465 -4.051 -9.970 1.00 97.94 103 MET A N 1
ATOM 794 C CA . MET A 1 103 ? 12.108 -5.105 -10.776 1.00 97.94 103 MET A CA 1
ATOM 795 C C . MET A 1 103 ? 11.816 -4.972 -12.279 1.00 97.94 103 MET A C 1
ATOM 797 O O . MET A 1 103 ? 12.696 -5.183 -13.115 1.00 97.94 103 MET A O 1
ATOM 801 N N . GLN A 1 104 ? 10.574 -4.632 -12.639 1.00 97.69 104 GLN A N 1
ATOM 802 C CA . GLN A 1 104 ? 10.198 -4.412 -14.035 1.00 97.69 104 GLN A CA 1
ATOM 803 C C . GLN A 1 104 ? 10.954 -3.219 -14.636 1.00 97.69 104 GLN A C 1
ATOM 805 O O . GLN A 1 104 ? 11.457 -3.321 -15.754 1.00 97.69 104 GLN A O 1
ATOM 810 N N . ALA A 1 105 ? 11.038 -2.104 -13.907 1.00 96.94 105 ALA A N 1
ATOM 811 C CA . ALA A 1 105 ? 11.745 -0.911 -14.354 1.00 96.94 105 ALA A CA 1
ATOM 812 C C . ALA A 1 105 ? 13.248 -1.175 -14.524 1.00 96.94 105 ALA A C 1
ATOM 814 O O . ALA A 1 105 ? 13.802 -0.787 -15.548 1.00 96.94 105 ALA A O 1
ATOM 815 N N . ASP A 1 106 ? 13.874 -1.897 -13.592 1.00 97.56 106 ASP A N 1
ATOM 816 C CA . ASP A 1 106 ? 15.295 -2.259 -13.669 1.00 97.56 106 ASP A CA 1
ATOM 817 C C . ASP A 1 106 ? 15.589 -3.154 -14.884 1.00 97.56 106 ASP A C 1
ATOM 819 O O . ASP A 1 106 ? 16.564 -2.947 -15.612 1.00 97.56 106 ASP A O 1
ATOM 823 N N . SER A 1 107 ? 14.711 -4.127 -15.161 1.00 97.88 107 SER A N 1
ATOM 824 C CA . SER A 1 107 ? 14.822 -4.971 -16.356 1.00 97.88 107 SER A CA 1
ATOM 825 C C . SER A 1 107 ? 14.717 -4.151 -17.645 1.00 97.88 107 SER A C 1
ATOM 827 O O . SER A 1 107 ? 15.499 -4.359 -18.575 1.00 97.88 107 SER A O 1
ATOM 829 N N . MET A 1 108 ? 13.791 -3.192 -17.699 1.00 97.81 108 MET A N 1
ATOM 830 C CA . MET A 1 108 ? 13.635 -2.305 -18.852 1.00 97.81 108 MET A CA 1
ATOM 831 C C . MET A 1 108 ? 14.817 -1.337 -19.006 1.00 97.81 108 MET A C 1
ATOM 833 O O . MET A 1 108 ? 15.250 -1.100 -20.130 1.00 97.81 108 MET A O 1
ATOM 837 N N . ASP A 1 109 ? 15.381 -0.819 -17.910 1.00 97.81 109 ASP A N 1
ATOM 838 C CA . ASP A 1 109 ? 16.594 0.011 -17.936 1.00 97.81 109 ASP A CA 1
ATOM 839 C C . ASP A 1 109 ? 17.791 -0.775 -18.515 1.00 97.81 109 ASP A C 1
ATOM 841 O O . ASP A 1 109 ? 18.550 -0.245 -19.329 1.00 97.81 109 ASP A O 1
ATOM 845 N N . SER A 1 110 ? 17.916 -2.070 -18.197 1.00 98.06 110 SER A N 1
ATOM 846 C CA . SER A 1 110 ? 18.921 -2.943 -18.823 1.00 98.06 110 SER A CA 1
ATOM 847 C C . SER A 1 110 ? 18.683 -3.135 -20.327 1.00 98.06 110 SER A C 1
ATOM 849 O O . SER A 1 110 ? 19.622 -3.013 -21.118 1.00 98.06 110 SER A O 1
ATOM 851 N N . GLN A 1 111 ? 17.433 -3.374 -20.743 1.00 97.62 111 GLN A N 1
ATOM 852 C CA . GLN A 1 111 ? 17.073 -3.489 -22.164 1.00 97.62 111 GLN A CA 1
ATOM 853 C C . GLN A 1 111 ? 17.360 -2.195 -22.935 1.00 97.62 111 GLN A C 1
ATOM 855 O O . GLN A 1 111 ? 17.853 -2.248 -24.059 1.00 97.62 111 GLN A O 1
ATOM 860 N N . ILE A 1 112 ? 17.104 -1.032 -22.330 1.00 98.19 112 ILE A N 1
ATOM 861 C CA . ILE A 1 112 ? 17.442 0.278 -22.902 1.00 98.19 112 ILE A CA 1
ATOM 862 C C . ILE A 1 112 ? 18.944 0.366 -23.192 1.00 98.19 112 ILE A C 1
ATOM 864 O O . ILE A 1 112 ? 19.319 0.755 -24.297 1.00 98.19 112 ILE A O 1
ATOM 868 N N . GLY A 1 113 ? 19.799 -0.041 -22.247 1.00 97.69 113 GLY A N 1
ATOM 869 C CA . GLY A 1 113 ? 21.250 -0.072 -22.454 1.00 97.69 113 GLY A CA 1
ATOM 870 C C . GLY A 1 113 ? 21.660 -0.951 -23.639 1.00 97.69 113 GLY A C 1
ATOM 871 O O . GLY A 1 113 ? 22.413 -0.513 -24.506 1.00 97.69 113 GLY A O 1
ATOM 872 N N . GLN A 1 114 ? 21.090 -2.155 -23.735 1.00 97.75 114 GLN A N 1
ATOM 873 C CA . GLN A 1 114 ? 21.355 -3.076 -24.846 1.00 97.75 114 GLN A CA 1
ATOM 874 C C . GLN A 1 114 ? 20.910 -2.510 -26.201 1.00 97.75 114 GLN A C 1
ATOM 876 O O . GLN A 1 114 ? 21.628 -2.644 -27.192 1.00 97.75 114 GLN A O 1
ATOM 881 N N . LEU A 1 115 ? 19.742 -1.865 -26.257 1.00 97.44 115 LEU A N 1
ATOM 882 C CA . LEU A 1 115 ? 19.242 -1.229 -27.479 1.00 97.44 115 LEU A CA 1
ATOM 883 C C . LEU A 1 115 ? 20.141 -0.070 -27.912 1.00 97.44 115 LEU A C 1
ATOM 885 O O . LEU A 1 115 ? 20.452 0.046 -29.096 1.00 97.44 115 LEU A O 1
ATOM 889 N N . ILE A 1 116 ? 20.610 0.749 -26.965 1.00 97.19 116 ILE A N 1
ATOM 890 C CA . ILE A 1 116 ? 21.560 1.835 -27.241 1.00 97.19 116 ILE A CA 1
ATOM 891 C C . ILE A 1 116 ? 22.859 1.279 -27.836 1.00 97.19 116 ILE A C 1
ATOM 893 O O . ILE A 1 116 ? 23.336 1.801 -28.842 1.00 97.19 116 ILE A O 1
ATOM 897 N N . GLU A 1 117 ? 23.410 0.202 -27.272 1.00 97.00 117 GLU A N 1
ATOM 898 C CA . GLU A 1 117 ? 24.618 -0.440 -27.804 1.00 97.00 117 GLU A CA 1
ATOM 899 C C . GLU A 1 117 ? 24.420 -1.001 -29.220 1.00 97.00 117 GLU A C 1
ATOM 901 O O . GLU A 1 117 ? 25.303 -0.863 -30.066 1.00 97.00 117 GLU A O 1
ATOM 906 N N . GLN A 1 118 ? 23.274 -1.630 -29.498 1.00 95.88 118 GLN A N 1
ATOM 907 C CA . GLN A 1 118 ? 22.958 -2.153 -30.832 1.00 95.88 118 GLN A CA 1
ATOM 908 C C . GLN A 1 118 ? 22.825 -1.032 -31.866 1.00 95.88 118 GLN A C 1
ATOM 910 O O . GLN A 1 118 ? 23.385 -1.134 -32.956 1.00 95.88 118 GLN A O 1
ATOM 915 N N . ILE A 1 119 ? 22.134 0.055 -31.510 1.00 95.31 119 ILE A N 1
ATOM 916 C CA . ILE A 1 119 ? 21.999 1.236 -32.370 1.00 95.31 119 ILE A CA 1
ATOM 917 C C . ILE A 1 119 ? 23.371 1.855 -32.644 1.00 95.31 119 ILE A C 1
ATOM 919 O O . ILE A 1 119 ? 23.658 2.201 -33.786 1.00 95.31 119 ILE A O 1
ATOM 923 N N . ALA A 1 120 ? 24.226 1.972 -31.623 1.00 94.88 120 ALA A N 1
ATOM 924 C CA . ALA A 1 120 ? 25.567 2.527 -31.778 1.00 94.88 120 ALA A CA 1
ATOM 925 C C . ALA A 1 120 ? 26.416 1.709 -32.761 1.00 94.88 120 ALA A C 1
ATOM 927 O O . ALA A 1 120 ? 27.047 2.298 -33.631 1.00 94.88 120 ALA A O 1
ATOM 928 N N . LYS A 1 121 ? 26.377 0.371 -32.674 1.00 94.62 121 LYS A N 1
ATOM 929 C CA . LYS A 1 121 ? 27.088 -0.522 -33.608 1.00 94.62 121 LYS A CA 1
ATOM 930 C C . LYS A 1 121 ? 26.631 -0.323 -35.055 1.00 94.62 121 LYS A C 1
ATOM 932 O O . LYS A 1 121 ? 27.463 -0.119 -35.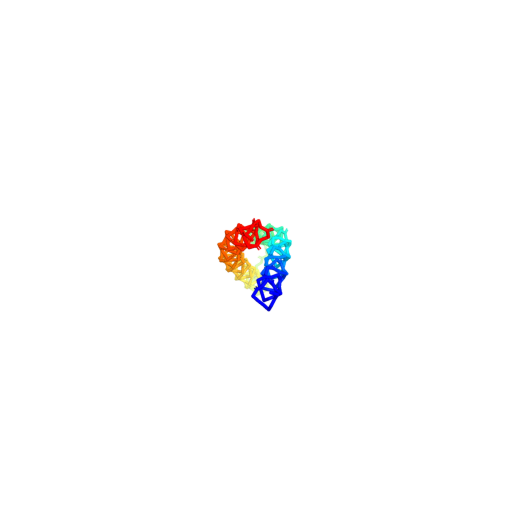928 1.00 94.62 121 LYS A O 1
ATOM 937 N N . LEU A 1 122 ? 25.318 -0.287 -35.288 1.00 92.38 122 LEU A N 1
ATOM 938 C CA . LEU A 1 122 ? 24.746 -0.069 -36.624 1.00 92.38 122 LEU A CA 1
ATOM 939 C C . LEU A 1 122 ? 24.983 1.340 -37.181 1.00 92.38 122 LEU A C 1
ATOM 941 O O . LEU A 1 122 ? 24.833 1.548 -38.378 1.00 92.38 122 LEU A O 1
ATOM 945 N N . ALA A 1 123 ? 25.275 2.320 -36.324 1.00 89.06 123 ALA A N 1
ATOM 946 C CA . ALA A 1 123 ? 25.611 3.676 -36.750 1.00 89.06 123 ALA A CA 1
ATOM 947 C C . ALA A 1 123 ? 27.093 3.828 -37.133 1.00 89.06 123 ALA A C 1
ATOM 949 O O . ALA A 1 123 ? 27.449 4.810 -37.784 1.00 89.06 123 ALA A O 1
ATOM 950 N N . THR A 1 124 ? 27.951 2.909 -36.678 1.00 88.25 124 THR A N 1
ATOM 951 C CA . THR A 1 124 ? 29.396 2.907 -36.953 1.00 88.25 124 THR A CA 1
ATOM 952 C C . THR A 1 124 ? 29.819 1.946 -38.066 1.00 88.25 124 THR A C 1
ATOM 954 O O . THR A 1 124 ? 30.927 2.112 -38.576 1.00 88.25 124 THR A O 1
ATOM 957 N N . ASP A 1 125 ? 28.969 0.976 -38.412 1.00 69.56 125 ASP A N 1
ATOM 958 C CA . ASP A 1 125 ? 29.104 0.080 -39.575 1.00 69.56 125 ASP A CA 1
ATOM 959 C C . ASP A 1 125 ? 28.541 0.726 -40.857 1.00 69.56 125 ASP A C 1
ATOM 961 O O . ASP A 1 125 ? 29.133 0.505 -41.941 1.00 69.56 125 ASP A O 1
#

Secondary structure (DSSP, 8-state):
-HHHHHHHHHHHHHHHHHHHHHHHHHHHHHHHHHHHHHHHHHHHHHHHHHHHHHHHHTSS--SHHHHHHHHHHHHHHHHHHHHHHHHHHHHHHHHHHHHHHHHHHHHHHHHHHHHHHHHHHHHH-

Organism: Lacticaseibacillus casei (NCBI:txid1582)

Foldseek 3Di:
DVVLVVLVVVLVVLVVLLVVLVVLLVVLVVVLVVLVVVLVVLVVVLVVLVVVLVVCVPDPDDDPVNVVSNVVSVVSSVVSVVVSVVSVVSSVVSVVSSVVSVVVSVVSVVVSVVSVVVSVVVVVD